Protein AF-A0A978SDD3-F1 (afdb_monomer_lite)

Secondary structure (DSSP, 8-state):
-----TTS--TT-----EEEEE---TT---SSGGG-----EEEEETS-TT-SS--

Sequence (55 aa):
MTYPRPQLQRANWTCLNGTWKFTFDDDGRYSRPSDISDWPQSIQVPFAPESIRSG

Structure (mmCIF, N/CA/C/O backbone):
data_AF-A0A978SDD3-F1
#
_entry.id   AF-A0A978SDD3-F1
#
loop_
_atom_site.group_PDB
_atom_site.id
_atom_site.type_symbol
_atom_site.label_atom_id
_atom_site.label_alt_id
_atom_site.label_comp_id
_atom_site.label_asym_id
_atom_site.label_entity_id
_atom_site.label_seq_id
_atom_site.pdbx_PDB_ins_code
_atom_site.Cartn_x
_atom_site.Cartn_y
_atom_site.Cartn_z
_atom_site.occupancy
_atom_site.B_iso_or_equiv
_atom_site.auth_seq_id
_atom_site.auth_comp_id
_atom_site.auth_asym_id
_atom_site.auth_atom_id
_atom_site.pdbx_PDB_model_num
ATOM 1 N N . MET A 1 1 ? -7.405 11.384 25.031 1.00 42.34 1 MET A N 1
ATOM 2 C CA . MET A 1 1 ? -8.572 12.274 24.849 1.00 42.34 1 MET A CA 1
ATOM 3 C C . MET A 1 1 ? -9.272 11.863 23.567 1.00 42.34 1 MET A C 1
ATOM 5 O O . MET A 1 1 ? -8.768 12.121 22.486 1.00 42.34 1 MET A O 1
ATOM 9 N N . THR A 1 2 ? -10.349 11.092 23.714 1.00 56.41 2 THR A N 1
ATOM 10 C CA . THR A 1 2 ? -11.185 10.598 22.613 1.00 56.41 2 THR A CA 1
ATOM 11 C C . THR A 1 2 ? -12.061 11.748 22.119 1.00 56.41 2 THR A C 1
ATOM 13 O O . THR A 1 2 ? -12.594 12.483 22.946 1.00 56.41 2 THR A O 1
ATOM 16 N N . TYR A 1 3 ? -12.163 11.961 20.809 1.00 50.38 3 TYR A N 1
ATOM 17 C CA . TYR A 1 3 ? -13.052 12.970 20.229 1.00 50.38 3 TYR A CA 1
ATOM 18 C C . TYR A 1 3 ? -14.454 12.358 20.083 1.00 50.38 3 TYR A C 1
ATOM 20 O O . TYR A 1 3 ? -14.637 11.521 19.197 1.00 50.38 3 TYR A O 1
ATOM 28 N N . PRO A 1 4 ? -15.471 12.742 20.878 1.00 58.50 4 PRO A N 1
ATOM 29 C CA . PRO A 1 4 ? -16.806 12.200 20.721 1.00 58.50 4 PRO A CA 1
ATOM 30 C C . PRO A 1 4 ? -17.634 13.188 19.894 1.00 58.50 4 PRO A C 1
ATOM 32 O O . PRO A 1 4 ? -18.076 14.221 20.395 1.00 58.50 4 PRO A O 1
ATOM 35 N N . ARG A 1 5 ? -17.876 12.877 18.616 1.00 58.38 5 ARG A N 1
ATOM 36 C CA . ARG A 1 5 ? -18.961 13.502 17.833 1.00 58.38 5 ARG A CA 1
ATOM 37 C C . ARG A 1 5 ? -20.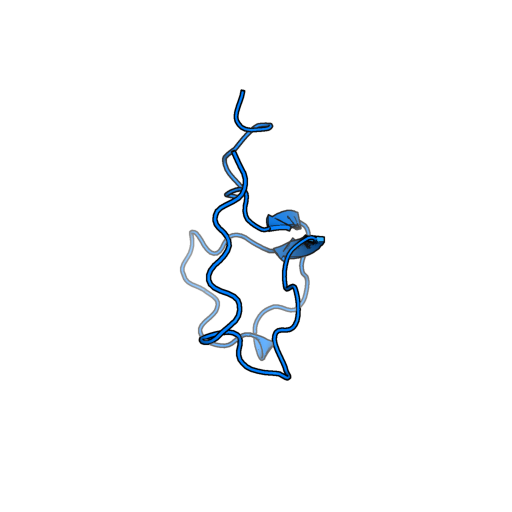049 12.457 17.540 1.00 58.38 5 ARG A C 1
ATOM 39 O O . ARG A 1 5 ? -20.148 11.989 16.408 1.00 58.38 5 ARG A O 1
ATOM 46 N N . PRO A 1 6 ? -20.851 12.070 18.552 1.00 58.47 6 PRO A N 1
ATOM 47 C CA . PRO A 1 6 ? -21.819 10.973 18.451 1.00 58.47 6 PRO A CA 1
ATOM 48 C C . PRO A 1 6 ? -22.978 11.220 17.466 1.00 58.47 6 PRO A C 1
ATOM 50 O O . PRO A 1 6 ? -23.629 10.269 17.060 1.00 58.47 6 PRO A O 1
ATOM 53 N N . GLN A 1 7 ? -23.223 12.460 17.025 1.00 56.78 7 GLN A N 1
ATOM 54 C CA . GLN A 1 7 ? -24.360 12.789 16.146 1.00 56.78 7 GLN A CA 1
ATOM 55 C C . GLN A 1 7 ? -24.032 12.783 14.633 1.00 56.78 7 GLN A C 1
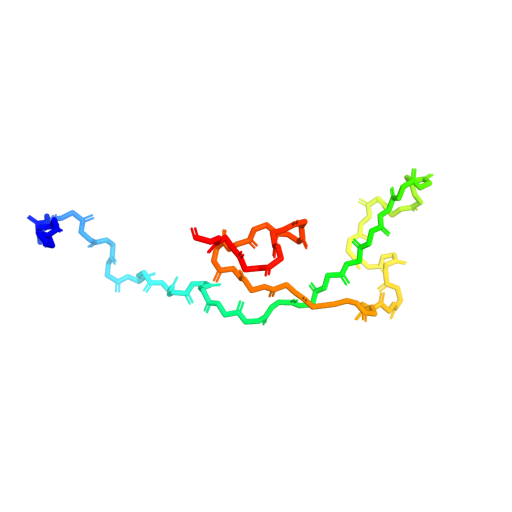ATOM 57 O O . GLN A 1 7 ? -24.904 13.070 13.820 1.00 56.78 7 GLN A O 1
ATOM 62 N N . LEU A 1 8 ? -22.779 12.509 14.241 1.00 57.84 8 LEU A N 1
ATOM 63 C CA . LEU A 1 8 ? -22.290 12.606 12.849 1.00 57.84 8 LEU A CA 1
ATOM 64 C C . LEU A 1 8 ? -21.641 11.304 12.346 1.00 57.84 8 LEU A C 1
ATOM 66 O O . LEU A 1 8 ? -20.915 11.305 11.352 1.00 57.84 8 LEU A O 1
ATOM 70 N N . GLN A 1 9 ? -21.883 10.181 13.024 1.00 57.03 9 GLN A N 1
ATOM 71 C CA . GLN A 1 9 ? -21.418 8.878 12.557 1.00 57.03 9 GLN A CA 1
ATOM 72 C C . GLN A 1 9 ? -22.395 8.321 11.520 1.00 57.03 9 GLN A C 1
ATOM 74 O O . GLN A 1 9 ? -23.566 8.079 11.806 1.00 57.03 9 GLN A O 1
ATOM 79 N N . ARG A 1 10 ? -21.908 8.089 10.295 1.00 61.97 10 ARG A N 1
ATOM 80 C CA . ARG A 1 10 ? -22.605 7.212 9.346 1.00 61.97 10 ARG A CA 1
ATOM 81 C C . ARG A 1 10 ? -22.788 5.847 10.018 1.00 61.97 10 ARG A C 1
ATOM 83 O O . ARG A 1 10 ? 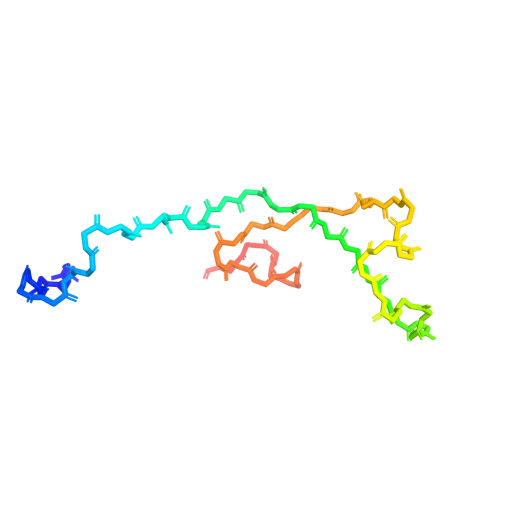-21.802 5.255 10.441 1.00 61.97 10 ARG A O 1
ATOM 90 N N . ALA A 1 11 ? -24.021 5.341 10.065 1.00 61.25 11 ALA A N 1
ATOM 91 C CA . ALA A 1 11 ? -24.353 4.056 10.697 1.00 61.25 11 ALA A CA 1
ATOM 92 C C . ALA A 1 11 ? -23.566 2.858 10.120 1.00 61.25 11 ALA A C 1
ATOM 94 O O . ALA A 1 11 ? -23.345 1.875 10.814 1.00 61.25 11 ALA A O 1
ATOM 95 N N . ASN A 1 12 ? -23.093 2.970 8.874 1.00 64.38 12 ASN A N 1
ATOM 96 C CA . ASN A 1 12 ? -22.328 1.943 8.164 1.00 64.38 12 ASN A CA 1
ATOM 97 C C . ASN A 1 12 ? -20.839 2.305 8.045 1.00 64.38 12 ASN A C 1
ATOM 99 O O . ASN A 1 12 ? -20.260 2.206 6.962 1.00 64.38 12 ASN A O 1
ATOM 103 N N . TRP A 1 13 ? -20.214 2.811 9.111 1.00 66.06 13 TRP A N 1
ATOM 104 C CA . TRP A 1 13 ? -18.766 3.006 9.087 1.00 66.06 13 TRP A CA 1
ATOM 105 C C . TRP A 1 13 ? -18.062 1.654 9.224 1.00 66.06 13 TRP A C 1
ATOM 107 O O . TRP A 1 13 ? -18.027 1.058 10.300 1.00 66.06 13 TRP A O 1
ATOM 117 N N . THR A 1 14 ? -17.510 1.161 8.119 1.00 69.12 14 THR A N 1
ATOM 118 C CA . THR A 1 14 ? -16.640 -0.014 8.123 1.00 69.12 14 THR A CA 1
ATOM 119 C C . THR A 1 14 ? -15.218 0.436 8.411 1.00 69.12 14 THR A C 1
ATOM 121 O O . THR A 1 14 ? -14.646 1.242 7.677 1.00 69.12 14 THR A O 1
ATOM 124 N N . CYS A 1 15 ? -14.642 -0.099 9.483 1.00 70.25 15 CYS A N 1
ATOM 125 C CA . CYS A 1 15 ? -13.230 0.081 9.765 1.00 70.25 15 CYS A CA 1
ATOM 126 C C . CYS A 1 15 ? -12.421 -0.618 8.664 1.00 70.25 15 CYS A C 1
ATOM 128 O O . CYS A 1 15 ? -12.467 -1.839 8.543 1.00 70.25 15 CYS A O 1
ATOM 130 N N . LEU A 1 16 ? -11.699 0.160 7.858 1.00 79.00 16 LEU A N 1
ATOM 131 C CA . LEU A 1 16 ? -10.788 -0.347 6.826 1.00 79.00 16 LEU A CA 1
ATOM 132 C C . LEU A 1 16 ? -9.359 -0.542 7.358 1.00 79.00 16 LEU A C 1
ATOM 134 O O . LEU A 1 16 ? -8.451 -0.873 6.601 1.00 79.00 16 LEU A O 1
ATOM 138 N N . ASN A 1 17 ? -9.146 -0.343 8.659 1.00 83.44 17 ASN A N 1
ATOM 139 C CA . ASN A 1 17 ? -7.844 -0.540 9.283 1.00 83.44 17 ASN A CA 1
ATOM 140 C C . ASN A 1 17 ? -7.517 -2.035 9.352 1.00 83.44 17 ASN A C 1
ATOM 142 O O . ASN A 1 17 ? -8.384 -2.853 9.655 1.00 83.44 17 ASN A O 1
ATOM 146 N N . GLY A 1 18 ? -6.257 -2.389 9.118 1.00 81.62 18 GLY A N 1
ATOM 147 C CA . GLY A 1 18 ? -5.810 -3.780 9.121 1.00 81.62 18 GLY A CA 1
ATOM 148 C C . GLY A 1 18 ? -4.706 -4.037 8.107 1.00 81.62 18 GLY A C 1
ATOM 149 O O . GLY A 1 18 ? -4.143 -3.101 7.543 1.00 81.62 18 GLY A O 1
ATOM 150 N N . THR A 1 19 ? -4.393 -5.309 7.884 1.00 86.69 19 THR A N 1
ATOM 151 C CA . THR A 1 19 ? -3.388 -5.726 6.904 1.00 86.69 19 THR A CA 1
ATOM 152 C C . THR A 1 19 ? -4.000 -5.793 5.512 1.00 86.69 19 THR A C 1
ATOM 154 O O . THR A 1 19 ? -4.964 -6.520 5.283 1.00 86.69 19 THR A O 1
ATOM 157 N N . TRP A 1 20 ? -3.425 -5.042 4.582 1.00 86.81 20 TRP A N 1
ATOM 158 C CA . TRP A 1 20 ? -3.834 -4.984 3.185 1.00 86.81 20 TRP A CA 1
ATOM 159 C C . TRP A 1 20 ? -2.726 -5.534 2.313 1.00 86.81 20 TRP A C 1
ATOM 161 O O . TRP A 1 20 ? -1.557 -5.252 2.554 1.00 86.81 20 TRP A O 1
ATOM 171 N N . LYS A 1 21 ? -3.098 -6.284 1.280 1.00 86.88 21 LYS A N 1
ATOM 172 C CA . LYS A 1 21 ? -2.162 -6.697 0.239 1.00 86.88 21 LYS A CA 1
ATOM 173 C C . LYS A 1 21 ? -1.786 -5.485 -0.616 1.00 86.88 21 LYS A C 1
ATOM 175 O O . LYS A 1 21 ? -2.645 -4.669 -0.938 1.00 86.88 21 LYS A O 1
ATOM 180 N N . PHE A 1 22 ? -0.510 -5.363 -0.952 1.00 84.25 22 PHE A N 1
ATOM 181 C CA . PHE A 1 22 ? 0.063 -4.208 -1.634 1.00 84.25 22 PHE A CA 1
ATOM 182 C C . PHE A 1 22 ? 1.151 -4.656 -2.616 1.00 84.25 22 PHE A C 1
ATOM 184 O O . PHE A 1 22 ? 1.722 -5.739 -2.480 1.00 84.25 22 PHE A O 1
ATOM 191 N N . THR A 1 23 ? 1.427 -3.829 -3.617 1.00 86.06 23 THR A N 1
ATOM 192 C CA . THR A 1 23 ? 2.566 -3.992 -4.519 1.00 86.06 23 THR A CA 1
ATOM 193 C C . THR A 1 23 ? 3.020 -2.620 -5.006 1.00 86.06 23 THR A C 1
ATOM 195 O O . THR A 1 23 ? 2.194 -1.715 -5.131 1.00 86.06 23 THR A O 1
ATOM 198 N N . PHE A 1 24 ? 4.318 -2.469 -5.262 1.00 82.12 24 PHE A N 1
ATOM 199 C CA . PHE A 1 24 ? 4.871 -1.266 -5.879 1.00 82.12 24 PHE A CA 1
ATOM 200 C C . PHE A 1 24 ? 4.749 -1.361 -7.403 1.00 82.12 24 PHE A C 1
ATOM 202 O O . PHE A 1 24 ? 4.819 -2.454 -7.970 1.00 82.12 24 PHE A O 1
ATOM 209 N N . ASP A 1 25 ? 4.565 -0.214 -8.049 1.00 85.06 25 ASP A N 1
ATOM 210 C CA . ASP A 1 25 ? 4.511 -0.086 -9.506 1.00 85.06 25 ASP A CA 1
ATOM 211 C C . ASP A 1 25 ? 5.452 1.022 -9.979 1.00 85.06 25 ASP A C 1
ATOM 213 O O . ASP A 1 25 ? 5.041 1.990 -10.615 1.00 85.06 25 ASP A O 1
ATOM 217 N N . ASP A 1 26 ? 6.728 0.909 -9.614 1.00 82.00 26 ASP A N 1
ATOM 218 C CA . ASP A 1 26 ? 7.730 1.936 -9.925 1.00 82.00 26 ASP A CA 1
ATOM 219 C C . ASP A 1 26 ? 7.933 2.108 -11.442 1.00 82.00 26 ASP A C 1
ATOM 221 O O . ASP A 1 26 ? 8.224 3.204 -11.918 1.00 82.00 26 ASP A O 1
ATOM 225 N N . ASP A 1 27 ? 7.715 1.034 -12.209 1.00 84.56 27 ASP A N 1
ATOM 226 C CA . ASP A 1 27 ? 7.772 1.022 -13.675 1.00 84.56 27 ASP A CA 1
ATOM 227 C C . ASP A 1 27 ? 6.466 1.507 -14.347 1.00 84.56 27 ASP A C 1
ATOM 229 O O . ASP A 1 27 ? 6.414 1.598 -15.576 1.00 84.56 27 ASP A O 1
ATOM 233 N N . GLY A 1 28 ? 5.399 1.782 -13.582 1.00 83.25 28 GLY A N 1
ATOM 234 C CA . GLY A 1 28 ? 4.106 2.246 -14.104 1.00 83.25 28 GLY A CA 1
ATOM 235 C C . GLY A 1 28 ? 3.397 1.243 -15.025 1.00 83.25 28 GLY A C 1
ATOM 236 O O . GLY A 1 28 ? 2.791 1.635 -16.026 1.00 83.25 28 GLY A O 1
ATOM 237 N N . ARG A 1 29 ? 3.517 -0.058 -14.748 1.00 83.12 29 ARG A N 1
ATOM 238 C CA . ARG A 1 29 ? 3.001 -1.145 -15.593 1.00 83.12 29 ARG A CA 1
ATOM 239 C C . ARG A 1 29 ? 1.525 -1.446 -15.364 1.00 83.12 29 ARG A C 1
ATOM 241 O O . ARG A 1 29 ? 0.893 -2.000 -16.264 1.00 83.12 29 ARG A O 1
ATOM 248 N N . TYR A 1 30 ? 0.963 -1.117 -14.203 1.00 83.31 30 TYR A N 1
ATOM 249 C CA . TYR A 1 30 ? -0.407 -1.491 -13.857 1.00 83.31 30 TYR A CA 1
ATOM 250 C C . TYR A 1 30 ? -1.358 -0.310 -14.050 1.00 83.31 30 TYR A C 1
ATOM 252 O O . TYR A 1 30 ? -1.296 0.697 -13.352 1.00 83.31 30 TYR A O 1
ATOM 260 N N . SER A 1 31 ? -2.296 -0.439 -14.989 1.00 83.19 31 SER A N 1
ATOM 261 C CA . SER A 1 31 ? -3.340 0.576 -15.207 1.00 83.19 31 SER A CA 1
ATOM 262 C C . SER A 1 31 ? -4.643 0.225 -14.494 1.00 83.19 31 SER A C 1
ATOM 264 O O . SER A 1 31 ? -5.476 1.093 -14.224 1.00 83.19 31 SER A O 1
ATOM 266 N N . ARG A 1 32 ? -4.852 -1.063 -14.211 1.00 84.69 32 ARG A N 1
ATOM 267 C CA . ARG A 1 32 ? -6.033 -1.594 -13.538 1.00 84.69 32 ARG A CA 1
ATOM 268 C C . ARG A 1 32 ? -5.624 -2.591 -12.456 1.00 84.69 32 ARG A C 1
ATOM 270 O O . ARG A 1 32 ? -4.641 -3.307 -12.624 1.00 84.69 32 ARG A O 1
ATOM 277 N N . PRO A 1 33 ? -6.429 -2.747 -11.391 1.00 78.25 33 PRO A N 1
ATOM 278 C CA . PRO A 1 33 ? -6.181 -3.769 -10.372 1.00 78.25 33 PRO A CA 1
ATOM 279 C C . PRO A 1 33 ? -6.136 -5.200 -10.929 1.00 78.25 33 PRO A C 1
ATOM 281 O O . PRO A 1 33 ? -5.501 -6.060 -10.333 1.00 78.25 33 PRO A O 1
ATOM 284 N N . SER A 1 34 ? -6.801 -5.459 -12.062 1.00 84.06 34 SER A N 1
ATOM 285 C CA . SER A 1 34 ? -6.776 -6.748 -12.768 1.00 84.06 34 SER A CA 1
ATOM 286 C C . SER A 1 34 ? -5.430 -7.082 -13.407 1.00 84.06 34 SER A C 1
ATOM 288 O O . SER A 1 34 ? -5.187 -8.243 -13.715 1.00 84.06 34 SER A O 1
ATOM 290 N N . ASP A 1 35 ? -4.581 -6.080 -13.638 1.00 84.06 35 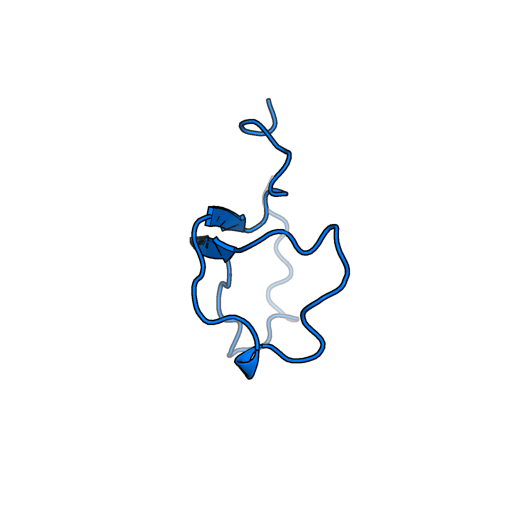ASP A N 1
ATOM 291 C CA . ASP A 1 35 ? -3.275 -6.263 -14.274 1.00 84.06 35 ASP A CA 1
ATOM 292 C C . ASP A 1 35 ? -2.247 -6.813 -13.265 1.00 84.06 35 ASP A C 1
ATOM 294 O O . ASP A 1 35 ? -1.206 -7.352 -13.640 1.00 84.06 35 ASP A O 1
ATOM 298 N N . ILE A 1 36 ? -2.563 -6.715 -11.969 1.00 84.50 36 ILE A N 1
ATOM 299 C CA . ILE A 1 36 ? -1.732 -7.181 -10.864 1.00 84.50 36 ILE A CA 1
ATOM 300 C C . ILE A 1 36 ? -2.026 -8.663 -10.633 1.00 84.50 36 ILE A C 1
ATOM 302 O O . ILE A 1 36 ? -3.025 -9.033 -10.016 1.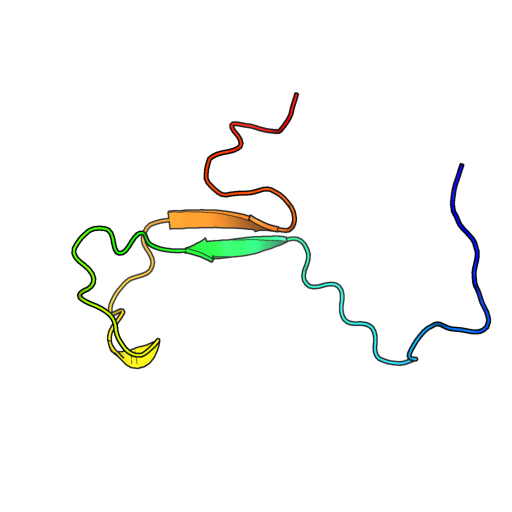00 84.50 36 ILE A O 1
ATOM 306 N N . SER A 1 37 ? -1.141 -9.518 -11.145 1.00 83.88 37 SER A N 1
ATOM 307 C CA . SER A 1 37 ? -1.258 -10.975 -10.981 1.00 83.88 37 SER A CA 1
ATOM 308 C C . SER A 1 37 ? -0.957 -11.421 -9.548 1.00 83.88 37 SER A C 1
ATOM 310 O O . SER A 1 37 ? -1.607 -12.328 -9.036 1.00 83.88 37 SER A O 1
ATOM 312 N N . ASP A 1 38 ? -0.033 -10.730 -8.877 1.00 83.00 38 ASP A N 1
ATOM 313 C CA . ASP A 1 38 ? 0.408 -11.055 -7.527 1.00 83.00 38 ASP A CA 1
ATOM 314 C C . ASP A 1 38 ? 0.553 -9.802 -6.669 1.00 83.00 38 ASP A C 1
ATOM 316 O O . ASP A 1 38 ? 1.010 -8.752 -7.121 1.00 83.00 38 ASP A O 1
ATOM 320 N N . TRP A 1 39 ? 0.203 -9.944 -5.392 1.00 83.88 39 TRP A N 1
ATOM 321 C CA . TRP A 1 39 ? 0.356 -8.902 -4.381 1.00 83.88 39 TRP A CA 1
ATOM 322 C C . TRP A 1 39 ? 1.393 -9.350 -3.347 1.00 83.88 39 TRP A C 1
ATOM 324 O O . TRP A 1 39 ? 1.021 -9.898 -2.304 1.00 83.88 39 TRP A O 1
ATOM 334 N N . PRO A 1 40 ? 2.694 -9.195 -3.644 1.00 84.00 40 PRO A N 1
ATOM 335 C CA . PRO A 1 40 ? 3.763 -9.768 -2.834 1.00 84.00 40 PRO A CA 1
ATOM 336 C C . PRO A 1 40 ? 3.951 -9.072 -1.483 1.00 84.00 40 PRO A C 1
ATOM 338 O O . PRO A 1 40 ? 4.565 -9.652 -0.591 1.00 84.00 40 PRO A O 1
ATOM 341 N N . GLN A 1 41 ? 3.464 -7.839 -1.317 1.00 84.06 41 GLN A N 1
ATOM 342 C CA . GLN A 1 41 ? 3.655 -7.055 -0.098 1.00 84.06 41 GLN A CA 1
ATOM 343 C C . GLN A 1 41 ? 2.369 -6.965 0.721 1.00 84.06 41 GLN A C 1
ATOM 345 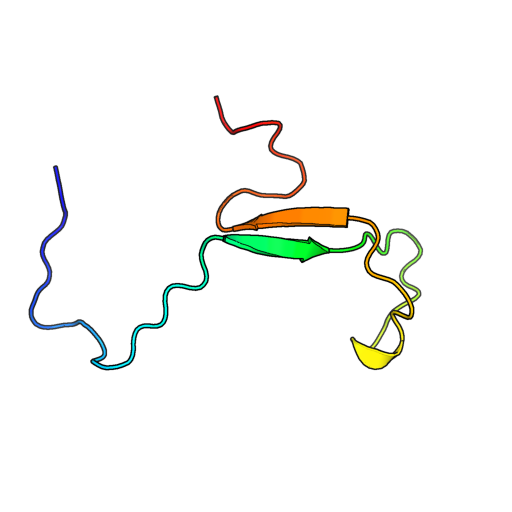O O . GLN A 1 41 ? 1.259 -7.231 0.252 1.00 84.06 41 GLN A O 1
ATOM 350 N N . SER A 1 42 ? 2.513 -6.587 1.988 1.00 86.06 42 SER A N 1
ATOM 351 C CA . SER A 1 42 ? 1.385 -6.280 2.860 1.00 86.06 42 SER A CA 1
ATOM 352 C C . SER A 1 42 ? 1.682 -5.050 3.711 1.00 86.06 42 SER A C 1
ATOM 354 O O . SER A 1 42 ? 2.768 -4.935 4.270 1.00 86.06 42 SER A O 1
ATOM 356 N N . ILE A 1 43 ? 0.715 -4.142 3.814 1.00 85.19 43 ILE A N 1
ATOM 357 C CA . ILE A 1 43 ? 0.804 -2.892 4.581 1.00 85.19 43 ILE A CA 1
ATOM 358 C C . ILE A 1 43 ? -0.240 -2.885 5.692 1.00 85.19 43 ILE A C 1
ATOM 360 O O . ILE A 1 43 ? -1.265 -3.556 5.581 1.00 85.19 43 ILE A O 1
ATOM 364 N N . GLN A 1 44 ? -0.015 -2.118 6.757 1.00 83.19 44 GLN A N 1
ATOM 365 C CA . GLN A 1 44 ? -0.988 -1.968 7.837 1.00 83.19 44 GLN A CA 1
ATOM 366 C C . GLN A 1 44 ? -1.676 -0.609 7.736 1.00 83.19 44 GLN A C 1
ATOM 368 O O . GLN A 1 44 ? -1.112 0.390 8.149 1.00 83.19 44 GLN A O 1
ATOM 373 N N . VAL A 1 45 ? -2.914 -0.555 7.254 1.00 80.25 45 VAL A N 1
ATOM 374 C CA . VAL A 1 45 ? -3.698 0.689 7.218 1.00 80.25 45 VAL A CA 1
ATOM 375 C C . VAL A 1 45 ? -4.061 1.095 8.656 1.00 80.25 45 VAL A C 1
ATOM 377 O O . VAL A 1 45 ? -4.542 0.241 9.413 1.00 80.25 45 VAL A O 1
ATOM 380 N N . PRO A 1 46 ? -3.847 2.364 9.066 1.00 76.75 46 PRO A N 1
ATOM 381 C CA . PRO A 1 46 ? -3.593 3.549 8.230 1.00 76.75 46 PRO A CA 1
ATOM 382 C C . PRO A 1 46 ? -2.114 3.954 8.054 1.00 76.75 46 PRO A C 1
ATOM 384 O O . PRO A 1 46 ? -1.840 5.065 7.608 1.00 76.75 46 PRO A O 1
ATOM 387 N N . PHE A 1 47 ? -1.157 3.101 8.413 1.00 73.75 47 PHE A N 1
ATOM 388 C CA . PHE A 1 47 ? 0.272 3.369 8.250 1.00 73.75 47 PHE A CA 1
ATOM 389 C C . PHE A 1 47 ? 0.707 3.206 6.786 1.00 73.75 47 PHE A C 1
ATOM 391 O O . PHE A 1 47 ? 0.294 2.276 6.091 1.00 73.75 47 PHE A O 1
ATOM 398 N N . ALA A 1 48 ? 1.555 4.123 6.317 1.00 66.12 48 ALA A N 1
ATOM 399 C CA . ALA A 1 48 ? 2.126 4.061 4.975 1.00 66.12 48 ALA A CA 1
ATOM 400 C C . ALA A 1 48 ? 3.085 2.858 4.827 1.00 66.12 48 ALA A C 1
ATOM 402 O O . ALA A 1 48 ? 3.733 2.496 5.813 1.00 66.12 48 ALA A O 1
ATOM 403 N N . PRO A 1 49 ? 3.233 2.274 3.618 1.00 64.12 49 PRO A N 1
ATOM 404 C CA . PRO A 1 49 ? 4.179 1.181 3.344 1.00 64.12 49 PRO A CA 1
ATOM 405 C C . PRO A 1 49 ? 5.618 1.488 3.777 1.00 64.12 49 PRO A C 1
ATOM 407 O O . PRO A 1 49 ? 6.324 0.600 4.239 1.00 64.12 49 PRO A O 1
ATOM 410 N N . GLU A 1 50 ? 6.040 2.748 3.658 1.00 62.66 50 GLU A N 1
ATOM 411 C CA . GLU A 1 50 ? 7.390 3.205 4.016 1.00 62.66 50 GLU A CA 1
ATOM 412 C C . GLU A 1 50 ? 7.576 3.443 5.524 1.00 62.66 50 GLU A C 1
ATOM 414 O O . GLU A 1 50 ? 8.667 3.769 5.989 1.00 62.66 50 GLU A O 1
ATOM 419 N N . SER A 1 51 ? 6.513 3.304 6.319 1.00 54.00 51 SER A N 1
ATOM 420 C CA . SER A 1 51 ? 6.581 3.509 7.760 1.00 54.00 51 SER A CA 1
ATOM 421 C C . SER A 1 51 ? 7.035 2.217 8.440 1.00 54.00 51 SER A C 1
ATOM 423 O O . SER A 1 51 ? 6.287 1.247 8.516 1.00 54.00 51 SER A O 1
ATOM 425 N N . ILE A 1 52 ? 8.251 2.213 8.989 1.00 53.81 52 ILE A N 1
ATOM 426 C CA . ILE A 1 52 ? 8.922 1.077 9.661 1.00 53.81 52 ILE A CA 1
ATOM 427 C C . ILE A 1 52 ? 8.262 0.721 11.032 1.00 53.81 52 ILE A C 1
ATOM 429 O O . ILE A 1 52 ? 8.895 0.217 11.949 1.00 53.81 52 ILE A O 1
ATOM 433 N N . ARG A 1 53 ? 6.939 0.896 11.182 1.00 53.75 53 ARG A N 1
ATOM 434 C CA . ARG A 1 53 ? 6.232 1.337 12.407 1.00 53.75 53 ARG A CA 1
ATOM 435 C C . ARG A 1 53 ? 6.572 2.806 12.636 1.00 53.75 53 ARG A C 1
ATOM 437 O O . ARG A 1 53 ? 7.703 3.116 12.989 1.00 53.75 53 ARG A O 1
ATOM 444 N N . SER A 1 54 ? 5.617 3.710 12.394 1.00 39.06 54 SER A N 1
ATOM 445 C CA . SER A 1 54 ? 5.748 5.095 12.861 1.00 39.06 54 SER A CA 1
ATOM 446 C C . SER A 1 54 ? 6.126 5.037 14.345 1.00 39.06 54 SER A C 1
ATOM 448 O O . SER A 1 54 ? 5.370 4.460 15.131 1.00 39.06 54 SER A O 1
ATOM 450 N N . GLY A 1 55 ? 7.342 5.485 14.665 1.00 41.34 55 GLY A N 1
ATOM 451 C CA . GLY A 1 55 ? 7.847 5.566 16.036 1.00 41.34 55 GLY A CA 1
ATOM 452 C C . GLY A 1 55 ? 7.001 6.482 16.903 1.00 41.34 55 GLY A C 1
ATOM 453 O O . GLY A 1 55 ? 6.295 7.349 16.338 1.00 41.34 55 GLY A O 1
#

pLDDT: mean 72.45, std 13.85, range [39.06, 86.88]

Foldseek 3Di:
DDDDPPVPDDPPDDPPFAKDQADDDPVVQDPDPVSDPDRPDIDTPPDDPPCPPVD

Radius of gyration: 16.14 Å; chains: 1; bounding box: 33×25×40 Å